Protein AF-A0A7J2HX77-F1 (afdb_monomer_lite)

Foldseek 3Di:
DCVVVCPLVVLVPDPVSVVVLVVLQVDAKDFPADDDPVCSVVLLVQLQVALCPVVPVCVVVLVVVLVVLVVCCVVVPLVSLLVNLLSLLVVLQCCLRSRQWDQDPRGIIGSRSSSVSSNSVSVVSVVCSVPVPDGSDPPPDDPVVCPCVVVVVD

Sequence (154 aa):
MEIRAGLLESLARKWWFYLLLFLLSFTPPYTSKPYDPSEIQRIIAEVLNLSLMPYRRLAPIFHLATIALVISLFTLGDRAIRAFDAYVSINYFFIAFAQGIAHTEYGLSVLFGNIVCLLIVGIYWAWEALVRKNEFNPRNVPFWKYWVVPLAIL

pLDDT: mean 87.01, std 10.85, range [43.09, 97.31]

Radius of gyration: 18.62 Å; chains: 1; bounding box: 45×37×53 Å

Secondary structure (DSSP, 8-state):
--TTHHHHHHHHTSHHHHHHHHHHHTPPPEESS---GGGHHHHHHHHHHHHTGGGTTTHHHHHHHHHHHHHHHHHHTHHHHHHHHHHHHHHHHHHHHHHHEEEETTEEEE-HHHHHHHHHHHHHHHHHHHH-----------GGGGGGHHHHH-

Structure (mmCIF, N/CA/C/O backbone):
data_AF-A0A7J2HX77-F1
#
_entry.id   AF-A0A7J2HX77-F1
#
loop_
_atom_site.group_PDB
_atom_site.id
_atom_site.type_symbol
_atom_site.label_atom_id
_atom_site.label_alt_id
_atom_site.label_comp_id
_atom_site.label_asym_id
_atom_site.label_entity_id
_atom_site.label_seq_id
_atom_site.pdbx_PDB_ins_code
_atom_site.Cartn_x
_atom_site.Cartn_y
_atom_site.Cartn_z
_atom_site.occupancy
_atom_site.B_iso_or_equiv
_atom_site.auth_seq_id
_atom_site.auth_comp_id
_atom_site.auth_asym_id
_atom_site.auth_atom_id
_atom_site.pdbx_PDB_model_num
ATOM 1 N N . MET A 1 1 ? -26.428 -13.601 8.156 1.00 44.69 1 MET A N 1
ATOM 2 C CA . MET A 1 1 ? -25.315 -12.955 7.416 1.00 44.69 1 MET A CA 1
ATOM 3 C C . MET A 1 1 ? -23.977 -13.157 8.152 1.00 44.69 1 MET A C 1
ATOM 5 O O . MET A 1 1 ? -23.123 -12.289 8.111 1.00 44.69 1 MET A O 1
ATOM 9 N N . GLU A 1 2 ? -23.767 -14.315 8.796 1.00 43.09 2 GLU A N 1
ATOM 10 C CA . GLU A 1 2 ? -22.571 -14.621 9.614 1.00 43.09 2 GLU A CA 1
ATOM 11 C C . GLU A 1 2 ? -21.503 -15.428 8.850 1.00 43.09 2 GLU A C 1
ATOM 13 O O . GLU A 1 2 ? -20.329 -15.428 9.208 1.00 43.09 2 GLU A O 1
ATOM 18 N N . ILE A 1 3 ? -21.884 -16.069 7.739 1.00 48.41 3 ILE A N 1
ATOM 19 C CA . ILE A 1 3 ? -21.051 -17.049 7.018 1.00 48.41 3 ILE A CA 1
ATOM 20 C C . ILE A 1 3 ? -19.836 -16.403 6.318 1.00 48.41 3 ILE A C 1
ATOM 22 O O . ILE A 1 3 ? -18.834 -17.072 6.083 1.00 48.41 3 ILE A O 1
ATOM 26 N N . ARG A 1 4 ? -19.868 -15.093 6.019 1.00 52.25 4 ARG A N 1
ATOM 27 C CA . ARG A 1 4 ? -18.750 -14.396 5.345 1.00 52.25 4 ARG A CA 1
ATOM 28 C C . ARG A 1 4 ? -17.667 -13.873 6.300 1.00 52.25 4 ARG A C 1
ATOM 30 O O . ARG A 1 4 ? -16.540 -13.693 5.855 1.00 52.25 4 ARG A O 1
ATOM 37 N N . ALA A 1 5 ? -17.970 -13.722 7.595 1.00 53.69 5 ALA A N 1
ATOM 38 C CA . ALA A 1 5 ? -17.009 -13.257 8.604 1.00 53.69 5 ALA A CA 1
ATOM 39 C C . ALA A 1 5 ? -15.945 -14.291 8.959 1.00 53.69 5 ALA A C 1
ATOM 41 O O . ALA A 1 5 ? -14.784 -13.950 9.166 1.00 53.69 5 ALA A O 1
ATOM 42 N N . GLY A 1 6 ? -16.328 -15.568 8.969 1.00 62.16 6 GLY A N 1
ATOM 43 C CA . GLY A 1 6 ? -15.428 -16.637 9.378 1.00 62.16 6 GLY A CA 1
ATOM 44 C C . GLY A 1 6 ? -14.305 -16.923 8.385 1.00 62.16 6 GLY A C 1
ATOM 45 O O . GLY A 1 6 ? -13.251 -17.379 8.809 1.00 62.16 6 GLY A O 1
ATOM 46 N N . LEU A 1 7 ? -14.477 -16.672 7.080 1.00 69.25 7 LEU A N 1
ATOM 47 C CA . LEU A 1 7 ? -13.507 -17.145 6.086 1.00 69.25 7 LEU A CA 1
ATOM 48 C C . LEU A 1 7 ? -12.160 -16.420 6.205 1.00 69.25 7 LEU A C 1
ATOM 50 O O . LEU A 1 7 ? -11.144 -17.086 6.386 1.00 69.25 7 LEU A O 1
ATOM 54 N N . LEU A 1 8 ? -12.145 -15.084 6.159 1.00 70.19 8 LEU A N 1
ATOM 55 C CA . LEU A 1 8 ? -10.907 -14.298 6.254 1.00 70.19 8 LEU A CA 1
ATOM 56 C C . LEU A 1 8 ? -10.244 -14.451 7.625 1.00 70.19 8 LEU A C 1
ATOM 58 O O . LEU A 1 8 ? -9.047 -14.717 7.692 1.00 70.19 8 LEU A O 1
ATOM 62 N N . GLU A 1 9 ? -11.024 -14.396 8.707 1.00 74.50 9 GLU A N 1
ATOM 63 C CA . GLU A 1 9 ? -10.523 -14.636 10.067 1.00 74.50 9 GLU A CA 1
ATOM 64 C C . GLU A 1 9 ? -9.956 -16.060 10.226 1.00 74.50 9 GLU A C 1
ATOM 66 O O . GLU A 1 9 ? -8.947 -16.261 10.904 1.00 74.50 9 GLU A O 1
ATOM 71 N N . SER A 1 10 ? -10.563 -17.064 9.581 1.00 77.56 10 SER A N 1
ATOM 72 C CA . SER A 1 10 ? -10.060 -18.444 9.595 1.00 77.56 10 SER A CA 1
ATOM 73 C C . SER A 1 10 ? -8.804 -18.628 8.749 1.00 77.56 10 SER A C 1
ATOM 75 O O . SER A 1 10 ? -7.977 -19.469 9.092 1.00 77.56 10 SER A O 1
ATOM 77 N N . LEU A 1 11 ? -8.655 -17.877 7.654 1.00 78.94 11 LEU A N 1
ATOM 78 C CA . LEU A 1 11 ? -7.470 -17.907 6.801 1.00 78.94 11 LEU A CA 1
ATOM 79 C C . LEU A 1 11 ? -6.300 -17.216 7.500 1.00 78.94 11 LEU A C 1
ATOM 81 O O . LEU A 1 11 ? -5.250 -17.833 7.646 1.00 78.94 11 LEU A O 1
ATOM 85 N N . ALA A 1 12 ? -6.514 -16.010 8.032 1.00 79.31 12 ALA A N 1
ATOM 86 C CA . ALA A 1 12 ? -5.506 -15.252 8.770 1.00 79.31 12 ALA A CA 1
ATOM 87 C C . ALA A 1 12 ? -4.999 -15.991 10.020 1.00 79.31 12 ALA A C 1
ATOM 89 O O . ALA A 1 12 ? -3.866 -15.800 10.437 1.00 79.31 12 ALA A O 1
ATOM 90 N N . ARG A 1 13 ? -5.795 -16.894 10.606 1.00 83.12 13 ARG A N 1
ATOM 91 C CA . ARG A 1 13 ? -5.364 -17.712 11.753 1.00 83.12 13 ARG A CA 1
ATOM 92 C C . ARG A 1 13 ? -4.403 -18.845 11.379 1.00 83.12 13 ARG A C 1
ATOM 94 O O . ARG A 1 13 ? -3.754 -19.411 12.256 1.00 83.12 13 ARG A O 1
ATOM 101 N N . LYS A 1 14 ? -4.338 -19.236 10.105 1.00 88.56 14 LYS A N 1
ATOM 102 C CA . LYS A 1 14 ? -3.543 -20.385 9.659 1.00 88.56 14 LYS A CA 1
ATOM 103 C C . LYS A 1 14 ? -2.139 -19.933 9.272 1.00 88.56 14 LYS A C 1
ATOM 105 O O . LYS A 1 14 ? -1.970 -19.056 8.436 1.00 88.56 14 LYS A O 1
ATOM 110 N N . TRP A 1 15 ? -1.121 -20.604 9.809 1.00 88.75 15 TRP A N 1
ATOM 111 C CA . TRP A 1 15 ? 0.289 -20.297 9.527 1.00 88.75 15 TRP A CA 1
ATOM 112 C C . TRP A 1 15 ? 0.623 -20.313 8.022 1.00 88.75 15 TRP A C 1
ATOM 114 O O . TRP A 1 15 ? 1.399 -19.485 7.549 1.00 88.75 15 TRP A O 1
ATOM 124 N N . TRP A 1 16 ? -0.005 -21.212 7.252 1.00 90.19 16 TRP A N 1
ATOM 125 C CA . TRP A 1 16 ? 0.246 -21.334 5.815 1.00 90.19 16 TRP A CA 1
ATOM 126 C C . TRP A 1 16 ? -0.222 -20.109 5.023 1.00 90.19 16 TRP A C 1
ATOM 128 O O . TRP A 1 16 ? 0.315 -19.851 3.951 1.00 90.19 16 T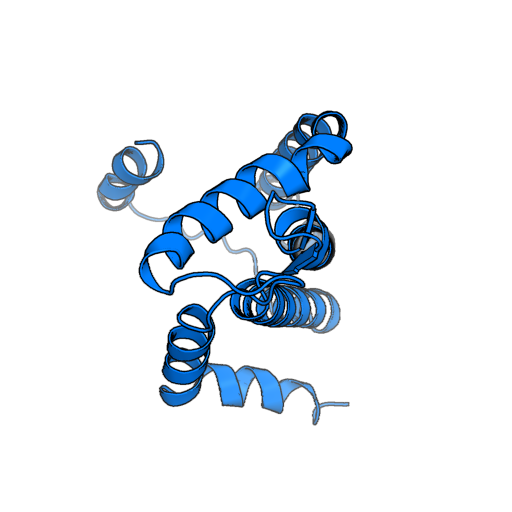RP A O 1
ATOM 138 N N . PHE A 1 17 ? -1.187 -19.335 5.532 1.00 88.12 17 PHE A N 1
ATOM 139 C CA . PHE A 1 17 ? -1.636 -18.106 4.877 1.00 88.12 17 PHE A CA 1
ATOM 140 C C . PHE A 1 17 ? -0.515 -17.061 4.856 1.00 88.12 17 PHE A C 1
ATOM 142 O O . PHE A 1 17 ? -0.258 -16.449 3.823 1.00 88.12 17 PHE A O 1
ATOM 149 N N . TYR A 1 18 ? 0.230 -16.931 5.956 1.00 87.12 18 TYR A N 1
ATOM 150 C CA . TYR A 1 18 ? 1.415 -16.074 6.009 1.00 87.12 18 TYR A CA 1
ATOM 151 C C . TYR A 1 18 ? 2.541 -16.591 5.110 1.00 87.12 18 TYR A C 1
ATOM 153 O O . TYR A 1 18 ? 3.196 -15.793 4.445 1.00 87.12 18 TYR A O 1
ATOM 161 N N . LEU A 1 19 ? 2.731 -17.915 5.026 1.00 90.38 19 LEU A N 1
ATOM 162 C CA . LEU A 1 19 ? 3.678 -18.505 4.075 1.00 90.38 19 LEU A CA 1
ATOM 163 C C . LEU A 1 19 ? 3.283 -18.190 2.623 1.00 90.38 19 LEU A C 1
ATOM 165 O O . LEU A 1 19 ? 4.145 -17.859 1.819 1.00 90.38 19 LEU A O 1
ATOM 169 N N . LEU A 1 20 ? 1.994 -18.245 2.284 1.00 90.06 20 LEU A N 1
ATOM 170 C CA . LEU A 1 20 ? 1.504 -17.887 0.953 1.00 90.06 20 LEU A CA 1
ATOM 171 C C . LEU A 1 20 ? 1.779 -16.413 0.624 1.00 90.06 20 LEU A C 1
ATOM 173 O O . LEU A 1 20 ? 2.274 -16.125 -0.461 1.00 90.06 20 LEU A O 1
ATOM 177 N N . LEU A 1 21 ? 1.503 -15.488 1.551 1.00 88.19 21 LEU A N 1
ATOM 178 C CA . LEU A 1 21 ? 1.824 -14.062 1.381 1.00 88.19 21 LEU A CA 1
ATOM 179 C C . LEU A 1 21 ? 3.332 -13.828 1.222 1.00 88.19 21 LEU A C 1
ATOM 181 O O . LEU A 1 21 ? 3.765 -13.008 0.408 1.00 88.19 21 LEU A O 1
ATOM 185 N N . PHE A 1 22 ? 4.136 -14.578 1.976 1.00 88.69 22 PHE A N 1
ATOM 186 C CA . PHE A 1 22 ? 5.586 -14.552 1.856 1.00 88.69 22 PHE A CA 1
ATOM 187 C C . PHE A 1 22 ? 6.020 -15.011 0.463 1.00 88.69 22 PHE A C 1
ATOM 189 O O . PHE A 1 22 ? 6.711 -14.267 -0.221 1.00 88.69 22 PHE A O 1
ATOM 196 N N . LEU A 1 23 ? 5.541 -16.166 -0.009 1.00 91.88 23 LEU A N 1
ATOM 197 C CA . LEU A 1 23 ? 5.849 -16.686 -1.344 1.00 91.88 23 LEU A CA 1
ATOM 198 C C . LEU A 1 23 ? 5.381 -15.745 -2.463 1.00 91.88 23 LEU A C 1
ATOM 200 O O . LEU A 1 23 ? 6.119 -15.528 -3.420 1.00 91.88 23 LEU A O 1
ATOM 204 N N . LEU A 1 24 ? 4.204 -15.127 -2.321 1.00 90.69 24 LEU A N 1
ATOM 205 C CA . LEU A 1 24 ? 3.706 -14.112 -3.254 1.00 90.69 24 LEU A CA 1
ATOM 206 C C . LEU A 1 24 ? 4.667 -12.925 -3.391 1.00 90.69 24 LEU A C 1
ATOM 208 O O . LEU A 1 24 ? 4.820 -12.393 -4.491 1.00 90.69 24 LEU A O 1
ATOM 212 N N . SER A 1 25 ? 5.363 -12.550 -2.318 1.00 85.25 25 SER A N 1
ATOM 213 C CA . SER A 1 25 ? 6.350 -11.463 -2.338 1.00 85.25 25 SER A CA 1
ATOM 214 C C . SER A 1 25 ? 7.612 -11.797 -3.148 1.00 85.25 25 SER A C 1
ATOM 216 O O . SER A 1 25 ? 8.313 -10.878 -3.560 1.00 85.25 25 SER A O 1
ATOM 218 N N . PHE A 1 26 ? 7.876 -13.079 -3.438 1.00 87.81 26 PHE A N 1
ATOM 219 C CA . PHE A 1 26 ? 8.965 -13.523 -4.326 1.00 87.81 26 PHE A CA 1
ATOM 220 C C . PHE A 1 26 ? 8.527 -13.698 -5.784 1.00 87.81 26 PHE A C 1
ATOM 222 O O . PHE A 1 26 ? 9.314 -14.157 -6.612 1.00 87.81 26 PHE A O 1
ATOM 229 N N . THR A 1 27 ? 7.281 -13.354 -6.122 1.00 92.19 27 THR A N 1
ATOM 230 C CA . THR A 1 27 ? 6.813 -13.438 -7.508 1.00 92.19 27 THR A CA 1
ATOM 231 C C . THR A 1 27 ? 7.585 -12.430 -8.364 1.00 92.19 27 THR A C 1
ATOM 233 O O . THR A 1 27 ? 7.559 -11.237 -8.045 1.00 92.19 27 THR A O 1
ATOM 236 N N . PRO A 1 28 ? 8.253 -12.865 -9.448 1.00 91.88 28 PRO A N 1
ATOM 237 C CA . PRO A 1 28 ? 8.989 -11.955 -10.311 1.00 91.88 28 PRO A CA 1
ATOM 238 C C . PRO A 1 28 ? 8.046 -10.930 -10.963 1.00 91.88 28 PRO A C 1
ATOM 240 O O . PRO A 1 28 ? 6.860 -11.216 -11.170 1.00 91.88 28 PRO A O 1
ATOM 243 N N . PRO A 1 29 ? 8.550 -9.731 -11.300 1.00 93.94 29 PRO A N 1
ATOM 244 C CA . PRO A 1 29 ? 7.763 -8.744 -12.016 1.00 93.94 29 PRO A CA 1
ATOM 245 C C . PRO A 1 29 ? 7.404 -9.267 -13.409 1.00 93.94 29 PRO A C 1
ATOM 247 O O . PRO A 1 29 ? 8.212 -9.906 -14.089 1.00 93.94 29 PRO A O 1
ATOM 250 N N . TYR A 1 30 ? 6.187 -8.963 -13.846 1.00 94.62 30 TYR A N 1
ATOM 251 C CA . TYR A 1 30 ? 5.798 -9.134 -15.238 1.00 94.62 30 TYR A CA 1
ATOM 252 C C . TYR A 1 30 ? 6.282 -7.927 -16.037 1.00 94.62 30 TYR A C 1
ATOM 254 O O . TYR A 1 30 ? 6.089 -6.793 -15.606 1.00 94.62 30 TYR A O 1
ATOM 262 N N . THR A 1 31 ? 6.859 -8.157 -17.209 1.00 95.75 31 THR A N 1
ATOM 263 C CA . THR A 1 31 ? 7.286 -7.110 -18.141 1.00 95.75 31 THR A CA 1
ATOM 264 C C . THR A 1 31 ? 6.856 -7.481 -19.555 1.00 95.75 31 THR A C 1
ATOM 266 O O . THR A 1 31 ? 6.722 -8.656 -19.896 1.00 95.75 31 THR A O 1
ATOM 269 N N . SER A 1 32 ? 6.645 -6.479 -20.407 1.00 95.25 32 SER A N 1
ATOM 270 C CA . SER A 1 32 ? 6.279 -6.722 -21.813 1.00 95.25 32 SER A CA 1
ATOM 271 C C . SER A 1 32 ? 7.467 -7.156 -22.674 1.00 95.25 32 SER A C 1
ATOM 273 O O . SER A 1 32 ? 7.282 -7.830 -23.684 1.00 95.25 32 SER A O 1
ATOM 275 N N . LYS A 1 33 ? 8.686 -6.757 -22.296 1.00 94.88 33 LYS A N 1
ATOM 276 C CA . LYS A 1 33 ? 9.936 -7.192 -22.929 1.00 94.88 33 LYS A CA 1
ATOM 277 C C . LYS A 1 33 ? 10.662 -8.203 -22.036 1.00 94.88 33 LYS A C 1
ATOM 279 O O . LYS A 1 33 ? 10.578 -8.070 -20.814 1.00 94.88 33 LYS A O 1
ATOM 284 N N . PRO A 1 34 ? 11.390 -9.174 -22.614 1.00 93.19 34 PRO A N 1
ATOM 285 C CA . PRO A 1 34 ? 12.220 -10.087 -21.836 1.00 93.19 34 PRO A CA 1
ATOM 286 C C . PRO A 1 34 ? 13.330 -9.322 -21.105 1.00 93.19 34 PRO A C 1
ATOM 288 O O . PRO A 1 34 ? 13.806 -8.296 -21.591 1.00 93.19 34 PRO A O 1
ATOM 291 N N . TYR A 1 35 ? 13.735 -9.838 -19.950 1.00 92.69 35 TYR A N 1
ATOM 292 C CA . TYR A 1 35 ? 14.806 -9.295 -19.117 1.00 92.69 35 TYR A CA 1
ATOM 293 C C . TYR A 1 35 ? 15.648 -10.431 -18.538 1.00 92.69 35 TYR A C 1
ATOM 295 O O . TYR A 1 35 ? 15.184 -11.573 -18.454 1.00 92.69 35 TYR A O 1
ATOM 303 N N . ASP A 1 36 ? 16.876 -10.119 -18.132 1.00 93.75 36 ASP A N 1
ATOM 304 C CA . ASP A 1 36 ? 17.718 -11.066 -17.407 1.00 93.75 36 ASP A CA 1
ATOM 305 C C . ASP A 1 36 ? 17.284 -11.120 -15.928 1.00 93.75 36 ASP A C 1
ATOM 307 O O . ASP A 1 36 ? 17.130 -10.063 -15.312 1.00 93.75 36 ASP A O 1
ATOM 311 N N . PRO A 1 37 ? 17.100 -12.302 -15.307 1.00 91.88 37 PRO A N 1
ATOM 312 C CA . PRO A 1 37 ? 16.708 -12.410 -13.898 1.00 91.88 37 PRO A CA 1
ATOM 313 C C . PRO A 1 37 ? 17.582 -11.615 -12.908 1.00 91.88 37 PRO A C 1
ATOM 315 O O . PRO A 1 37 ? 17.103 -11.242 -11.837 1.00 91.88 37 PRO A O 1
ATOM 318 N N . SER A 1 38 ? 18.838 -11.314 -13.247 1.00 93.94 38 SER A N 1
ATOM 319 C CA . SER A 1 38 ? 19.709 -10.438 -12.448 1.00 93.94 38 SER A CA 1
ATOM 320 C C . SER A 1 38 ? 19.213 -8.984 -12.362 1.00 93.94 38 SER A C 1
ATOM 322 O O . SER A 1 38 ? 19.542 -8.275 -11.411 1.00 93.94 38 SER A O 1
ATOM 324 N N . GLU A 1 39 ? 18.364 -8.542 -13.293 1.00 94.12 39 GLU A N 1
ATOM 325 C CA . GLU A 1 39 ? 17.821 -7.182 -13.369 1.00 94.12 39 GLU A CA 1
ATOM 326 C C . GLU A 1 39 ? 16.507 -7.003 -12.592 1.00 94.12 39 GLU A C 1
ATOM 328 O O . GLU A 1 39 ? 16.012 -5.880 -12.490 1.00 94.12 39 GLU A O 1
ATOM 333 N N . ILE A 1 40 ? 15.961 -8.064 -11.977 1.00 93.25 40 ILE A N 1
ATOM 334 C CA . ILE A 1 40 ? 14.697 -8.019 -11.213 1.00 93.25 40 ILE A CA 1
ATOM 335 C C . ILE A 1 40 ? 14.696 -6.875 -10.196 1.00 93.25 40 ILE A C 1
ATOM 337 O O . ILE A 1 40 ? 13.743 -6.098 -10.138 1.00 93.25 40 ILE A O 1
ATOM 341 N N . GLN A 1 41 ? 15.774 -6.734 -9.421 1.00 92.88 41 GLN A N 1
ATOM 342 C CA . GLN A 1 41 ? 15.863 -5.688 -8.402 1.00 92.88 41 GLN A CA 1
ATOM 343 C C . GLN A 1 41 ? 15.833 -4.282 -9.018 1.00 92.88 41 GLN A C 1
ATOM 345 O O . GLN A 1 41 ? 15.224 -3.373 -8.450 1.00 92.88 41 GLN A O 1
ATOM 350 N N . ARG A 1 42 ? 16.457 -4.106 -10.191 1.00 94.75 42 ARG A N 1
ATOM 351 C CA . ARG A 1 42 ? 16.441 -2.839 -10.932 1.00 94.75 42 ARG A CA 1
ATOM 352 C C . ARG A 1 42 ? 15.036 -2.532 -11.435 1.00 94.75 42 ARG A C 1
ATOM 354 O O . ARG A 1 42 ? 14.563 -1.423 -11.216 1.00 94.75 42 ARG A O 1
ATOM 361 N N . ILE A 1 43 ? 14.352 -3.517 -12.019 1.00 95.31 43 ILE A N 1
ATOM 362 C CA . ILE A 1 43 ? 12.975 -3.378 -12.517 1.00 95.31 43 ILE A CA 1
ATOM 363 C C . ILE A 1 43 ? 12.031 -2.993 -11.379 1.00 95.31 43 ILE A C 1
ATOM 365 O O . ILE A 1 43 ? 11.242 -2.065 -11.529 1.00 95.31 43 ILE A O 1
ATOM 369 N N . ILE A 1 44 ? 12.127 -3.662 -10.224 1.00 94.50 44 ILE A N 1
ATOM 370 C CA . ILE A 1 44 ? 11.313 -3.328 -9.050 1.00 94.50 44 ILE A CA 1
ATOM 371 C C . ILE A 1 44 ? 11.561 -1.875 -8.636 1.00 94.50 44 ILE A C 1
ATOM 373 O O . ILE A 1 44 ? 10.609 -1.108 -8.514 1.00 94.50 44 ILE A O 1
ATOM 377 N N . ALA A 1 45 ? 12.822 -1.470 -8.466 1.00 94.31 45 ALA A N 1
ATOM 378 C CA . ALA A 1 45 ? 13.157 -0.100 -8.083 1.00 94.31 45 ALA A CA 1
ATOM 379 C C . ALA A 1 45 ? 12.661 0.933 -9.109 1.00 94.31 45 ALA A C 1
ATOM 381 O O . ALA A 1 45 ? 12.159 1.992 -8.732 1.00 94.31 45 ALA A O 1
ATOM 382 N N . GLU A 1 46 ? 12.775 0.633 -10.399 1.00 95.25 46 GLU A N 1
ATOM 383 C CA . GLU A 1 46 ? 12.317 1.503 -11.478 1.00 95.25 46 GLU A CA 1
ATOM 384 C C . GLU A 1 46 ? 10.791 1.651 -11.469 1.00 95.25 46 GLU A C 1
ATOM 386 O O . GLU A 1 46 ? 10.286 2.775 -11.486 1.00 95.25 46 GLU A O 1
ATOM 391 N N . VAL A 1 47 ? 10.046 0.545 -11.334 1.00 95.75 47 VAL A N 1
ATOM 392 C CA . VAL A 1 47 ? 8.581 0.584 -11.218 1.00 95.75 47 VAL A CA 1
ATOM 393 C C . VAL A 1 47 ? 8.158 1.400 -10.002 1.00 95.75 47 VAL A C 1
ATOM 395 O O . VAL A 1 47 ? 7.323 2.289 -10.141 1.00 95.75 47 VAL A O 1
ATOM 398 N N . LEU A 1 48 ? 8.754 1.175 -8.828 1.00 92.94 48 LEU A N 1
ATOM 399 C CA . LEU A 1 48 ? 8.402 1.909 -7.607 1.00 92.94 48 LEU A CA 1
ATOM 400 C C . LEU A 1 48 ? 8.696 3.417 -7.711 1.00 92.94 48 LEU A C 1
ATOM 402 O O . LEU A 1 48 ? 7.948 4.219 -7.153 1.00 92.94 48 LEU A O 1
ATOM 406 N N . ASN A 1 49 ? 9.745 3.813 -8.439 1.00 92.81 49 ASN A N 1
ATOM 407 C CA . ASN A 1 49 ? 10.099 5.221 -8.634 1.00 92.81 49 ASN A CA 1
ATOM 408 C C . ASN A 1 49 ? 9.229 5.921 -9.687 1.00 92.81 49 ASN A C 1
ATOM 410 O O . ASN A 1 49 ? 8.846 7.076 -9.497 1.00 92.81 49 ASN A O 1
ATOM 414 N N . LEU A 1 50 ? 8.927 5.249 -10.802 1.00 94.19 50 LEU A N 1
ATOM 415 C CA . LEU A 1 50 ? 8.202 5.847 -11.927 1.00 94.19 50 LEU A CA 1
ATOM 416 C C . LEU A 1 50 ? 6.682 5.834 -11.730 1.00 94.19 50 LEU A C 1
ATOM 418 O O . LEU A 1 50 ? 6.015 6.811 -12.072 1.00 94.19 50 LEU A O 1
ATOM 422 N N . SER A 1 51 ? 6.133 4.757 -11.163 1.00 93.69 51 SER A N 1
ATOM 423 C CA . SER A 1 51 ? 4.683 4.528 -11.016 1.00 93.69 51 SER A CA 1
ATOM 424 C C . SER A 1 51 ? 3.956 5.668 -10.293 1.00 93.69 51 SER A C 1
ATOM 426 O O . SER A 1 51 ? 2.881 6.099 -10.709 1.00 93.69 51 SER A O 1
ATOM 428 N N . LEU A 1 52 ? 4.583 6.237 -9.260 1.00 91.38 52 LEU A N 1
ATOM 429 C CA . LEU A 1 52 ? 3.999 7.297 -8.438 1.00 91.38 52 LEU A CA 1
ATOM 430 C C . LEU A 1 52 ? 4.242 8.718 -8.969 1.00 91.38 52 LEU A C 1
ATOM 432 O O . LEU A 1 52 ? 3.636 9.663 -8.454 1.00 91.38 52 LEU A O 1
ATOM 436 N N . MET A 1 53 ? 5.075 8.907 -10.001 1.00 91.75 53 MET A N 1
ATOM 437 C CA . MET A 1 53 ? 5.358 10.243 -10.551 1.00 91.75 53 MET A CA 1
ATOM 438 C C . MET A 1 53 ? 4.093 11.013 -10.978 1.00 91.75 53 MET A C 1
ATOM 440 O O . MET A 1 53 ? 3.978 12.185 -10.598 1.00 91.75 53 MET A O 1
ATOM 444 N N . PRO A 1 54 ? 3.107 10.406 -11.676 1.00 91.81 54 PRO A N 1
ATOM 445 C CA . PRO A 1 54 ? 1.864 11.092 -12.042 1.00 91.81 54 PRO A CA 1
ATOM 446 C C . PRO A 1 54 ? 1.042 11.541 -10.825 1.00 91.81 54 PRO A C 1
ATOM 448 O O . PRO A 1 54 ? 0.341 12.551 -10.873 1.00 91.81 54 PRO A O 1
ATOM 451 N N . TYR A 1 55 ? 1.163 10.820 -9.709 1.00 90.19 55 TYR A N 1
ATOM 452 C CA . TYR A 1 55 ? 0.402 11.041 -8.480 1.00 90.19 55 TYR A CA 1
ATOM 453 C C . TYR A 1 55 ? 1.160 11.868 -7.437 1.00 90.19 55 TYR A C 1
ATOM 455 O O . TYR A 1 55 ? 0.645 12.098 -6.342 1.00 90.19 55 TYR A O 1
ATOM 463 N N . ARG A 1 56 ? 2.350 12.394 -7.764 1.00 90.25 56 ARG A N 1
ATOM 464 C CA . ARG A 1 56 ? 3.192 13.162 -6.830 1.00 90.25 56 ARG A CA 1
ATOM 465 C C . ARG A 1 56 ? 2.461 14.344 -6.182 1.00 90.25 56 ARG A C 1
ATOM 467 O O . ARG A 1 56 ? 2.723 14.668 -5.029 1.00 90.25 56 ARG A O 1
ATOM 474 N N . ARG A 1 57 ? 1.512 14.969 -6.890 1.00 91.75 57 ARG A N 1
ATOM 475 C CA . ARG A 1 57 ? 0.681 16.066 -6.351 1.00 91.75 57 ARG A CA 1
ATOM 476 C C . ARG A 1 57 ? -0.337 15.606 -5.304 1.00 91.75 57 ARG A C 1
ATOM 478 O O . ARG A 1 57 ? -0.719 16.401 -4.454 1.00 91.75 57 ARG A O 1
ATOM 485 N N . LEU A 1 58 ? -0.767 14.346 -5.356 1.00 90.62 58 LEU A N 1
ATOM 486 C CA . LEU A 1 58 ? -1.678 13.757 -4.373 1.00 90.62 58 LEU A CA 1
ATOM 487 C C . LEU A 1 58 ? -0.946 13.318 -3.102 1.00 90.62 58 LEU A C 1
ATOM 489 O O . LEU A 1 58 ? -1.580 13.195 -2.059 1.00 90.62 58 LEU A O 1
ATOM 493 N N . ALA A 1 59 ? 0.375 13.119 -3.162 1.00 88.19 59 ALA A N 1
ATOM 494 C CA . ALA A 1 59 ? 1.179 12.712 -2.012 1.00 88.19 59 ALA A CA 1
ATOM 495 C C . ALA A 1 59 ? 0.920 13.558 -0.748 1.00 88.19 59 ALA A C 1
ATOM 497 O O . ALA A 1 59 ? 0.583 12.958 0.274 1.00 88.19 59 ALA A O 1
ATOM 498 N N . PRO A 1 60 ? 0.988 14.908 -0.765 1.00 91.75 60 PRO A N 1
ATOM 499 C CA . PRO A 1 60 ? 0.700 15.701 0.433 1.00 91.75 60 PRO A CA 1
ATOM 500 C C . PRO A 1 60 ? -0.736 15.510 0.939 1.00 91.75 60 PRO A C 1
ATOM 502 O O . PRO A 1 60 ? -0.948 15.474 2.146 1.00 91.75 60 PRO A O 1
ATOM 505 N N . ILE A 1 61 ? -1.711 15.326 0.043 1.00 92.50 61 ILE A N 1
ATOM 506 C CA . ILE A 1 61 ? -3.114 15.096 0.416 1.00 92.50 61 ILE A CA 1
ATOM 507 C C . ILE A 1 61 ? -3.248 13.770 1.166 1.00 92.50 61 ILE A C 1
ATOM 509 O O . ILE A 1 61 ? -3.851 13.745 2.234 1.00 92.50 61 ILE A O 1
ATOM 513 N N . PHE A 1 62 ? -2.646 12.691 0.658 1.00 89.62 62 PHE A N 1
ATOM 514 C CA . PHE A 1 62 ? -2.647 11.395 1.339 1.00 89.62 62 PHE A CA 1
ATOM 515 C C . PHE A 1 62 ? -1.953 11.463 2.705 1.00 89.62 62 PHE A C 1
ATOM 517 O O . PHE A 1 62 ? -2.486 10.946 3.680 1.00 89.62 62 PHE A O 1
ATOM 524 N N . HIS A 1 63 ? -0.809 12.143 2.819 1.00 89.50 63 HIS A N 1
ATOM 525 C CA . HIS A 1 63 ? -0.120 12.278 4.108 1.00 89.50 63 HIS A CA 1
ATOM 526 C C . HIS A 1 63 ? -0.966 13.055 5.123 1.00 89.50 63 HIS A C 1
ATOM 528 O O . HIS A 1 63 ? -1.155 12.593 6.248 1.00 89.50 63 HIS A O 1
ATOM 534 N N . LEU A 1 64 ? -1.522 14.202 4.722 1.00 93.81 64 LEU A N 1
ATOM 535 C CA . LEU A 1 64 ? -2.374 15.017 5.589 1.00 93.81 64 LEU A CA 1
ATOM 536 C C . LEU A 1 64 ? -3.662 14.286 5.980 1.00 93.81 64 LEU A C 1
ATOM 538 O O . LEU A 1 64 ? -4.054 14.342 7.142 1.00 93.81 64 LEU A O 1
ATOM 542 N N . ALA A 1 65 ? -4.294 13.571 5.046 1.00 91.81 65 ALA A N 1
ATOM 543 C CA . ALA A 1 65 ? -5.482 12.769 5.320 1.00 91.81 65 ALA A CA 1
ATOM 544 C C . ALA A 1 65 ? -5.185 11.642 6.318 1.00 91.81 65 ALA A C 1
ATOM 546 O O . ALA A 1 65 ? -5.934 11.468 7.277 1.00 91.81 65 ALA A O 1
ATOM 547 N N . THR A 1 66 ? -4.063 10.932 6.154 1.00 91.62 66 THR A N 1
ATOM 548 C CA . THR A 1 66 ? -3.629 9.899 7.103 1.00 91.62 66 THR A CA 1
ATOM 549 C C . THR A 1 66 ? -3.383 10.491 8.492 1.00 91.62 66 THR A C 1
ATOM 551 O O . THR A 1 66 ? -3.897 9.960 9.473 1.00 91.62 66 THR A O 1
ATOM 554 N N . ILE A 1 67 ? -2.664 11.617 8.597 1.00 92.81 67 ILE A N 1
ATOM 555 C CA . ILE A 1 67 ? -2.422 12.295 9.883 1.00 92.81 67 ILE A CA 1
ATOM 556 C C . ILE A 1 67 ? -3.746 12.717 10.532 1.00 92.81 67 ILE A C 1
ATOM 558 O O . ILE A 1 67 ? -3.976 12.430 11.706 1.00 92.81 67 ILE A O 1
ATOM 562 N N . ALA A 1 68 ? -4.638 13.357 9.771 1.00 92.50 68 ALA A N 1
ATOM 563 C CA . ALA A 1 68 ? -5.939 13.798 10.264 1.00 92.50 68 ALA A CA 1
ATOM 564 C C . ALA A 1 68 ? -6.790 12.623 10.766 1.00 92.50 68 ALA A C 1
ATOM 566 O O . ALA A 1 68 ? -7.419 12.723 11.818 1.00 92.50 68 ALA A O 1
ATOM 567 N N . LEU A 1 69 ? -6.773 11.490 10.059 1.00 90.88 69 LEU A N 1
ATOM 568 C CA . LEU A 1 69 ? -7.496 10.291 10.467 1.00 90.88 69 LEU A CA 1
ATOM 569 C C . LEU A 1 69 ? -6.907 9.650 11.722 1.00 90.88 69 LEU A C 1
ATOM 571 O O . LEU A 1 69 ? -7.667 9.271 12.610 1.00 90.88 69 LEU A O 1
ATOM 575 N N . VAL A 1 70 ? -5.581 9.600 11.857 1.00 89.56 70 VAL A N 1
ATOM 576 C CA . VAL A 1 70 ? -4.940 9.140 13.097 1.00 89.56 70 VAL A CA 1
ATOM 577 C C . VAL A 1 70 ? -5.337 10.039 14.271 1.00 89.56 70 VAL A C 1
ATOM 579 O O . VAL A 1 70 ? -5.766 9.533 15.304 1.00 89.56 70 VAL A O 1
ATOM 582 N N . ILE A 1 71 ? -5.296 11.367 14.113 1.00 89.56 71 ILE A N 1
ATOM 583 C CA . ILE A 1 71 ? -5.763 12.313 15.145 1.00 89.56 71 ILE A CA 1
ATOM 584 C C . ILE A 1 71 ? -7.251 12.090 15.465 1.00 89.56 71 ILE A C 1
ATOM 586 O O . ILE A 1 71 ? -7.658 12.144 16.629 1.00 89.56 71 ILE A O 1
ATOM 590 N N . SER A 1 72 ? -8.072 11.805 14.450 1.00 88.69 72 SER A N 1
ATOM 591 C CA . SER A 1 72 ? -9.499 11.528 14.630 1.00 88.69 72 SER A CA 1
ATOM 592 C C . SER A 1 72 ? -9.757 10.278 15.478 1.00 88.69 72 SER A C 1
ATOM 594 O O . SER A 1 72 ? -10.688 10.283 16.276 1.00 88.69 72 SER A O 1
ATOM 596 N N . LEU A 1 73 ? -8.902 9.249 15.397 1.00 88.56 73 LEU A N 1
ATOM 597 C CA . LEU A 1 73 ? -9.003 8.068 16.263 1.00 88.56 73 LEU A CA 1
ATOM 598 C C . LEU A 1 73 ? -8.772 8.429 17.735 1.00 88.56 73 LEU A C 1
ATOM 600 O O . LEU A 1 73 ? -9.543 8.015 18.593 1.00 88.56 73 LEU A O 1
ATOM 604 N N . PHE A 1 74 ? -7.773 9.265 18.038 1.00 86.31 74 PHE A N 1
ATOM 605 C CA . PHE A 1 74 ? -7.505 9.693 19.418 1.00 86.31 74 PHE A CA 1
ATOM 606 C C . PHE A 1 74 ? -8.575 10.629 19.996 1.00 86.31 74 PHE A C 1
ATOM 608 O O . PHE A 1 74 ? -8.758 10.668 21.209 1.00 86.31 74 PHE A O 1
ATOM 615 N N . THR A 1 75 ? -9.272 11.392 19.151 1.00 86.38 75 THR A N 1
ATOM 616 C CA . THR A 1 75 ? -10.245 12.411 19.591 1.00 86.38 75 THR A CA 1
ATOM 617 C C . THR A 1 75 ? -11.688 11.913 19.589 1.00 86.38 75 THR A C 1
ATOM 619 O O . THR A 1 75 ? -12.465 12.280 20.468 1.00 86.38 75 THR A O 1
ATOM 622 N N . LEU A 1 76 ? -12.059 11.078 18.616 1.00 85.81 76 LEU A N 1
ATOM 623 C CA . LEU A 1 76 ? -13.421 10.573 18.420 1.00 85.81 76 LEU A CA 1
ATOM 624 C C . LEU A 1 76 ? -13.564 9.081 18.760 1.00 85.81 76 LEU A C 1
ATOM 626 O O . LEU A 1 76 ? -14.694 8.583 18.795 1.00 85.81 76 LEU A O 1
ATOM 630 N N . GLY A 1 77 ? -12.452 8.377 19.003 1.00 84.38 77 GLY A N 1
ATOM 631 C CA . GLY A 1 77 ? -12.427 6.958 19.355 1.00 84.38 77 GLY A CA 1
ATOM 632 C C . GLY A 1 77 ? -13.144 6.097 18.319 1.00 84.38 77 GLY A C 1
ATOM 633 O O . GLY A 1 77 ? -12.972 6.265 17.108 1.00 84.38 77 GLY A O 1
ATOM 634 N N . ASP A 1 78 ? -14.031 5.230 18.804 1.00 84.31 78 ASP A N 1
ATOM 635 C CA . ASP A 1 78 ? -14.781 4.273 17.985 1.00 84.31 78 ASP A CA 1
ATOM 636 C C . ASP A 1 78 ? -15.631 4.913 16.878 1.00 84.31 78 ASP A C 1
ATOM 638 O O . ASP A 1 78 ? -15.917 4.284 15.858 1.00 84.31 78 ASP A O 1
ATOM 642 N N . ARG A 1 79 ? -16.004 6.193 17.019 1.00 83.00 79 ARG A N 1
ATOM 643 C CA . ARG A 1 79 ? -16.775 6.904 15.985 1.00 83.00 79 ARG A CA 1
ATOM 644 C C . ARG A 1 79 ? -15.965 7.130 14.706 1.00 83.00 79 ARG A C 1
ATOM 646 O O . ARG A 1 79 ? -16.558 7.189 13.630 1.00 83.00 79 ARG A O 1
ATOM 653 N N . ALA A 1 80 ? -14.642 7.260 14.817 1.00 87.25 80 ALA A N 1
ATOM 654 C CA . ALA A 1 80 ? -13.747 7.491 13.685 1.00 87.25 80 ALA A CA 1
ATOM 655 C C . ALA A 1 80 ? -13.230 6.198 13.038 1.00 87.25 80 ALA A C 1
ATOM 657 O O . ALA A 1 80 ? -12.829 6.238 11.876 1.00 87.25 80 ALA A O 1
ATOM 658 N N . ILE A 1 81 ? -13.296 5.055 13.733 1.00 88.88 81 ILE A N 1
ATOM 659 C CA . ILE A 1 81 ? -12.758 3.766 13.257 1.00 88.88 81 ILE A CA 1
ATOM 660 C C . ILE A 1 81 ? -13.289 3.403 11.880 1.00 88.88 81 ILE A C 1
ATOM 662 O O . ILE A 1 81 ? -12.521 3.088 10.983 1.00 88.88 81 ILE A O 1
ATOM 666 N N . ARG A 1 82 ? -14.599 3.526 11.656 1.00 88.19 82 ARG A N 1
ATOM 667 C CA . ARG A 1 82 ? -15.179 3.167 10.357 1.00 88.19 82 ARG A CA 1
ATOM 668 C C . ARG A 1 82 ? -14.634 4.028 9.214 1.00 88.19 82 ARG A C 1
ATOM 670 O O . ARG A 1 82 ? -14.427 3.525 8.113 1.00 88.19 82 ARG A O 1
ATOM 677 N N . ALA A 1 83 ? -14.459 5.327 9.455 1.00 90.88 83 ALA A N 1
ATOM 678 C CA . ALA A 1 83 ? -13.913 6.240 8.455 1.00 90.88 83 ALA A CA 1
ATOM 679 C C . ALA A 1 83 ? -12.428 5.950 8.203 1.00 90.88 83 ALA A C 1
ATOM 681 O O . ALA A 1 83 ? -11.993 5.963 7.054 1.00 90.88 83 ALA A O 1
ATOM 682 N N . PHE A 1 84 ? -11.687 5.629 9.264 1.00 92.81 84 PHE A N 1
ATOM 683 C CA . PHE A 1 84 ? -10.304 5.182 9.191 1.00 92.81 84 PHE A CA 1
ATOM 684 C C . PHE A 1 84 ? -10.172 3.887 8.379 1.00 92.81 84 PHE A C 1
ATOM 686 O O . PHE A 1 84 ? -9.472 3.886 7.372 1.00 92.81 84 PHE A O 1
ATOM 693 N N . ASP A 1 85 ? -10.901 2.828 8.735 1.00 92.12 85 ASP A N 1
ATOM 694 C CA . ASP A 1 85 ? -10.851 1.529 8.054 1.00 92.12 85 ASP A CA 1
ATOM 695 C C . ASP A 1 85 ? -11.204 1.664 6.564 1.00 92.12 85 ASP A C 1
ATOM 697 O O . ASP A 1 85 ? -10.518 1.122 5.694 1.00 92.12 85 ASP A O 1
ATOM 701 N N . ALA A 1 86 ? -12.244 2.447 6.249 1.00 93.69 86 ALA A N 1
ATOM 702 C CA . ALA A 1 86 ? -12.651 2.711 4.872 1.00 93.69 86 ALA A CA 1
ATOM 703 C C . ALA A 1 86 ? -11.579 3.484 4.089 1.00 93.69 86 ALA A C 1
ATOM 705 O O . ALA A 1 86 ? -11.275 3.129 2.950 1.00 93.69 86 ALA A O 1
ATOM 706 N N . TYR A 1 87 ? -10.985 4.519 4.690 1.00 94.88 87 TYR A N 1
ATOM 707 C CA . TYR A 1 87 ? -9.894 5.265 4.067 1.00 94.88 87 TYR A CA 1
ATOM 708 C C . TYR A 1 87 ? -8.682 4.376 3.811 1.00 94.88 87 TYR A C 1
ATOM 710 O O . TYR A 1 87 ? -8.160 4.375 2.699 1.00 94.88 87 TYR A O 1
ATOM 718 N N . VAL A 1 88 ? -8.253 3.606 4.814 1.00 94.50 88 VAL A N 1
ATOM 719 C CA . VAL A 1 88 ? -7.098 2.713 4.702 1.00 94.50 88 VAL A CA 1
ATOM 720 C C . VAL A 1 88 ? -7.349 1.687 3.600 1.00 94.50 88 VAL A C 1
ATOM 722 O O . VAL A 1 88 ? -6.498 1.508 2.734 1.00 94.50 88 VAL A O 1
ATOM 725 N N . SER A 1 89 ? -8.541 1.090 3.548 1.00 95.94 89 SER A N 1
ATOM 726 C CA . SER A 1 89 ? -8.930 0.179 2.469 1.00 95.94 89 SER A CA 1
ATOM 727 C C . SER A 1 89 ? -8.803 0.813 1.078 1.00 95.94 89 SER A C 1
ATOM 729 O O . SER A 1 89 ? -8.116 0.269 0.210 1.00 95.94 89 SER A O 1
ATOM 731 N N . ILE A 1 90 ? -9.406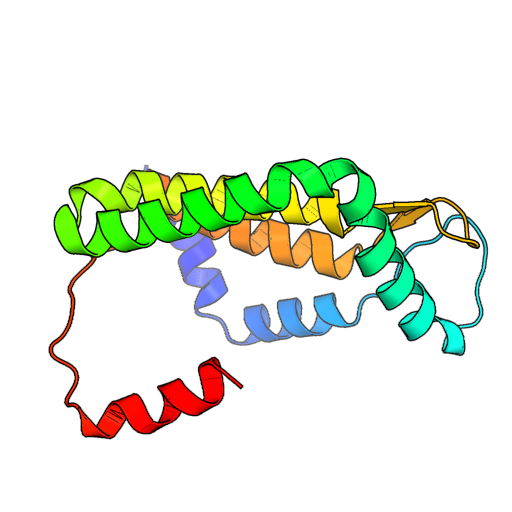 1.989 0.872 1.00 95.94 90 ILE A N 1
ATOM 732 C CA . ILE A 1 90 ? -9.338 2.722 -0.402 1.00 95.94 90 ILE A CA 1
ATOM 733 C C . ILE A 1 90 ? -7.888 3.072 -0.747 1.00 95.94 90 ILE A C 1
ATOM 735 O O . ILE A 1 90 ? -7.481 2.956 -1.903 1.00 95.94 90 ILE A O 1
ATOM 739 N N . ASN A 1 91 ? -7.100 3.475 0.247 1.00 95.31 91 ASN A N 1
ATOM 740 C CA . ASN A 1 91 ? -5.697 3.815 0.074 1.00 95.31 91 ASN A CA 1
ATOM 741 C C . ASN A 1 91 ? -4.874 2.599 -0.377 1.00 95.31 91 ASN A C 1
ATOM 743 O O . ASN A 1 91 ? -4.130 2.716 -1.344 1.00 95.31 91 ASN A O 1
ATOM 747 N N . TYR A 1 92 ? -5.074 1.421 0.222 1.00 95.88 92 TYR A N 1
ATOM 748 C CA . TYR A 1 92 ? -4.416 0.184 -0.213 1.00 95.88 92 TYR A CA 1
ATOM 749 C C . TYR A 1 92 ? -4.818 -0.231 -1.631 1.00 95.88 92 TYR A C 1
ATOM 751 O O . TYR A 1 92 ? -3.948 -0.603 -2.418 1.00 95.88 92 TYR A O 1
ATOM 759 N N . PHE A 1 93 ? -6.102 -0.123 -1.994 1.00 97.31 93 PHE A N 1
ATOM 760 C CA . PHE A 1 93 ? -6.537 -0.376 -3.372 1.00 97.31 93 PHE A CA 1
ATOM 761 C C . PHE A 1 93 ? -5.884 0.589 -4.359 1.00 97.31 93 PHE A C 1
ATOM 763 O O . PHE A 1 93 ? -5.403 0.164 -5.408 1.00 97.31 93 PHE A O 1
ATOM 770 N N . PHE A 1 94 ? -5.832 1.877 -4.019 1.00 95.81 94 PHE A N 1
ATOM 771 C CA . PHE A 1 94 ? -5.171 2.879 -4.842 1.00 95.81 94 PHE A CA 1
ATOM 772 C C . PHE A 1 94 ? -3.680 2.571 -5.005 1.00 95.81 94 PHE A C 1
ATOM 774 O O . PHE A 1 94 ? -3.208 2.492 -6.134 1.00 95.81 94 PHE A O 1
ATOM 781 N N . ILE A 1 95 ? -2.954 2.343 -3.905 1.00 94.69 95 ILE A N 1
ATOM 782 C CA . ILE A 1 95 ? -1.512 2.067 -3.921 1.00 94.69 95 ILE A CA 1
ATOM 783 C C . ILE A 1 95 ? -1.206 0.801 -4.722 1.00 94.69 95 ILE A C 1
ATOM 785 O O . ILE A 1 95 ? -0.263 0.818 -5.508 1.00 94.69 95 ILE A O 1
ATOM 789 N N . ALA A 1 96 ? -2.018 -0.257 -4.595 1.00 96.56 96 ALA A N 1
ATOM 790 C CA . ALA A 1 96 ? -1.823 -1.494 -5.349 1.00 96.56 96 ALA A CA 1
ATOM 791 C C . ALA A 1 96 ? -1.652 -1.211 -6.847 1.00 96.56 96 ALA A C 1
ATOM 793 O O . ALA A 1 96 ? -0.655 -1.602 -7.445 1.00 96.56 96 ALA A O 1
ATOM 794 N N . PHE A 1 97 ? -2.566 -0.451 -7.448 1.00 95.69 97 PHE A N 1
ATOM 795 C CA . PHE A 1 97 ? -2.486 -0.142 -8.877 1.00 95.69 97 PHE A CA 1
ATOM 796 C C . PHE A 1 97 ? -1.547 1.025 -9.193 1.00 95.69 97 PHE A C 1
ATOM 798 O O . PHE A 1 97 ? -0.803 0.956 -10.168 1.00 95.69 97 PHE A O 1
ATOM 805 N N . ALA A 1 98 ? -1.560 2.079 -8.376 1.00 94.69 98 ALA A N 1
ATOM 806 C CA . ALA A 1 98 ? -0.791 3.296 -8.619 1.00 94.69 98 ALA A CA 1
ATOM 807 C C . ALA A 1 98 ? 0.718 3.104 -8.438 1.00 94.69 98 ALA A C 1
ATOM 809 O O . ALA A 1 98 ? 1.478 3.824 -9.069 1.00 94.69 98 ALA A O 1
ATOM 810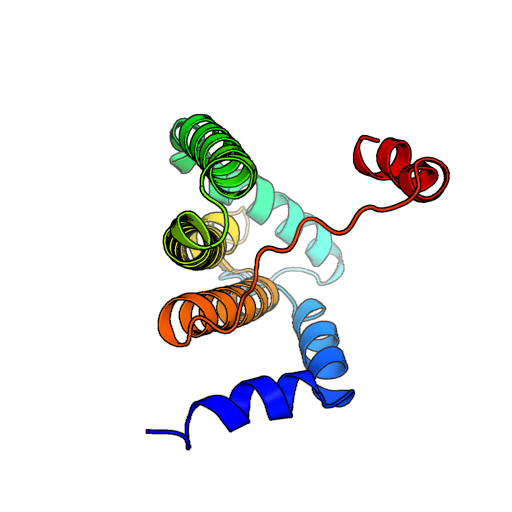 N N . GLN A 1 99 ? 1.148 2.167 -7.586 1.00 94.38 99 GLN A N 1
ATOM 811 C CA . GLN A 1 99 ? 2.559 1.864 -7.325 1.00 94.38 99 GLN A CA 1
ATOM 812 C C . GLN A 1 99 ? 3.017 0.553 -7.989 1.00 94.38 99 GLN A C 1
ATOM 814 O O . GLN A 1 99 ? 4.201 0.368 -8.267 1.00 94.38 99 GLN A O 1
ATOM 819 N N . GLY A 1 100 ? 2.091 -0.372 -8.255 1.00 94.88 100 GLY A N 1
ATOM 820 C CA . GLY A 1 100 ? 2.407 -1.686 -8.813 1.00 94.88 100 GLY A CA 1
ATOM 821 C C . GLY A 1 100 ? 2.589 -1.718 -10.331 1.00 94.88 100 GLY A C 1
ATOM 822 O O . GLY A 1 100 ? 2.994 -2.754 -10.854 1.00 94.88 100 GLY A O 1
ATOM 823 N N . ILE A 1 101 ? 2.279 -0.632 -11.048 1.00 96.19 101 ILE A N 1
ATOM 824 C CA . ILE A 1 101 ? 2.280 -0.586 -12.517 1.00 96.19 101 ILE A CA 1
ATOM 825 C C . ILE A 1 101 ? 3.054 0.641 -13.002 1.00 96.19 101 ILE A C 1
ATOM 827 O O . ILE A 1 101 ? 2.748 1.769 -12.620 1.00 96.19 101 ILE A O 1
ATOM 831 N N . ALA A 1 102 ? 4.024 0.436 -13.893 1.00 96.50 102 ALA A N 1
ATOM 832 C CA . ALA A 1 102 ? 4.738 1.521 -14.563 1.00 96.50 102 ALA A CA 1
ATOM 833 C C . ALA A 1 102 ? 5.151 1.140 -15.987 1.00 96.50 102 ALA A C 1
ATOM 835 O O . ALA A 1 102 ? 5.272 -0.037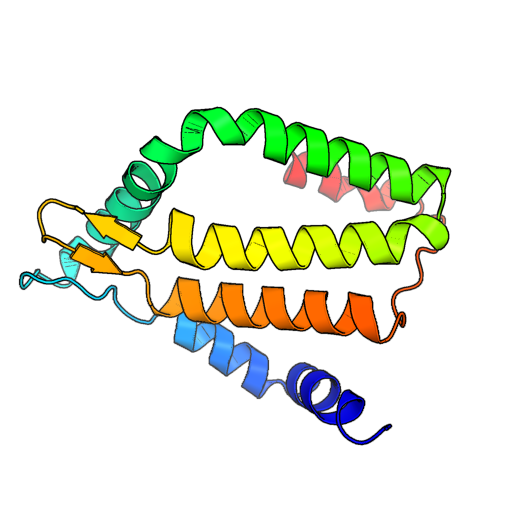 -16.326 1.00 96.50 102 ALA A O 1
ATOM 836 N N . HIS A 1 103 ? 5.415 2.152 -16.812 1.00 94.44 103 HIS A N 1
ATOM 837 C CA . HIS A 1 103 ? 6.181 1.973 -18.042 1.00 94.44 103 HIS A CA 1
ATOM 838 C C . HIS A 1 103 ? 7.661 2.211 -17.735 1.00 94.44 103 HIS A C 1
ATOM 840 O O . HIS A 1 103 ? 8.027 3.303 -17.305 1.00 94.44 103 HIS A O 1
ATOM 846 N N . THR A 1 104 ? 8.476 1.183 -17.944 1.00 93.06 104 THR A N 1
ATOM 847 C CA . THR A 1 104 ? 9.933 1.177 -17.744 1.00 93.06 104 THR A CA 1
ATOM 848 C C . THR A 1 104 ? 10.646 0.968 -19.082 1.00 93.06 104 THR A C 1
ATOM 850 O O . THR A 1 104 ? 10.004 0.815 -20.130 1.00 93.06 104 THR A O 1
ATOM 853 N N . GLU A 1 105 ? 11.976 0.880 -19.066 1.00 90.44 105 GLU A N 1
ATOM 854 C CA . GLU A 1 105 ? 12.782 0.463 -20.230 1.00 90.44 105 GLU A CA 1
ATOM 855 C C . GLU A 1 105 ? 12.298 -0.871 -20.855 1.00 90.44 105 GLU A C 1
ATOM 857 O O . GLU A 1 105 ? 12.328 -1.067 -22.083 1.00 90.44 105 GLU A O 1
ATOM 862 N N . TYR A 1 106 ? 11.737 -1.754 -20.022 1.00 91.88 106 TYR A N 1
ATOM 863 C CA . TYR A 1 106 ? 11.192 -3.070 -20.379 1.00 91.88 106 TYR A CA 1
ATOM 864 C C . TYR A 1 106 ? 9.724 -3.030 -20.845 1.00 91.88 106 TYR A C 1
ATOM 866 O O . TYR A 1 106 ? 9.082 -4.070 -21.016 1.00 91.88 106 TYR A O 1
ATOM 874 N N . GLY A 1 107 ? 9.184 -1.833 -21.095 1.00 93.19 107 GLY A N 1
ATOM 875 C CA . GLY A 1 107 ? 7.787 -1.617 -21.465 1.00 93.19 107 GLY A CA 1
ATOM 876 C C . GLY A 1 107 ? 6.866 -1.596 -20.247 1.00 93.19 107 GLY A C 1
ATOM 877 O O . GLY A 1 107 ? 7.262 -1.160 -19.166 1.00 93.19 107 GLY A O 1
ATOM 878 N N . LEU A 1 108 ? 5.618 -2.051 -20.411 1.00 95.56 108 LEU A N 1
ATOM 879 C CA . LEU A 1 108 ? 4.692 -2.171 -19.285 1.00 95.56 108 LEU A CA 1
ATOM 880 C C . LEU A 1 108 ? 5.234 -3.214 -18.306 1.00 95.56 108 LEU A C 1
ATOM 882 O O . LEU A 1 108 ? 5.376 -4.385 -18.669 1.00 95.56 108 LEU A O 1
ATOM 886 N N . SER A 1 109 ? 5.509 -2.763 -17.087 1.00 96.31 109 SER A N 1
ATOM 887 C CA . SER A 1 109 ? 6.029 -3.559 -15.985 1.00 96.31 109 SER A CA 1
ATOM 888 C C . SER A 1 109 ? 5.048 -3.551 -14.819 1.00 96.31 109 SER A C 1
ATOM 890 O O . SER A 1 109 ? 4.520 -2.503 -14.440 1.00 96.31 109 SER A O 1
ATOM 892 N N . VAL A 1 110 ? 4.786 -4.734 -14.267 1.00 96.81 110 VAL A N 1
ATOM 893 C CA . VAL A 1 110 ? 3.745 -4.982 -13.268 1.00 96.81 110 VAL A CA 1
ATOM 894 C C . VAL A 1 110 ? 4.318 -5.814 -12.124 1.00 96.81 110 VAL A C 1
ATOM 896 O O . VAL A 1 110 ? 4.751 -6.952 -12.312 1.00 96.81 110 VAL A O 1
ATOM 899 N N . LEU A 1 111 ? 4.269 -5.269 -10.911 1.00 96.06 111 LEU A N 1
ATOM 900 C CA . LEU A 1 111 ? 4.661 -5.952 -9.678 1.00 96.06 111 LEU A CA 1
ATOM 901 C C . LEU A 1 111 ? 3.504 -6.818 -9.169 1.00 96.06 111 LEU A C 1
ATOM 903 O O . LEU A 1 111 ? 2.878 -6.516 -8.155 1.00 96.06 111 LEU A O 1
ATOM 907 N N . PHE A 1 112 ? 3.195 -7.893 -9.895 1.00 94.44 112 PHE A N 1
ATOM 908 C CA . PHE A 1 112 ? 1.998 -8.705 -9.656 1.00 94.44 112 PHE A CA 1
ATOM 909 C C . PHE A 1 112 ? 1.881 -9.206 -8.207 1.00 94.44 112 PHE A C 1
ATOM 911 O O . PHE A 1 112 ? 0.833 -9.039 -7.586 1.00 94.44 112 PHE A O 1
ATOM 918 N N . GLY A 1 113 ? 2.963 -9.752 -7.641 1.00 92.31 113 GLY A N 1
ATOM 919 C CA . GLY A 1 113 ? 2.979 -10.213 -6.249 1.00 92.31 113 GLY A CA 1
ATOM 920 C C . GLY A 1 113 ? 2.652 -9.100 -5.249 1.00 92.31 113 GLY A C 1
ATOM 921 O O . GLY A 1 113 ? 1.833 -9.287 -4.351 1.00 92.31 113 GLY A O 1
ATOM 922 N N . ASN A 1 114 ? 3.220 -7.907 -5.453 1.00 93.38 114 ASN A N 1
ATOM 923 C CA . ASN A 1 114 ? 2.958 -6.738 -4.615 1.00 93.38 114 ASN A CA 1
ATOM 924 C C . ASN A 1 114 ? 1.495 -6.277 -4.716 1.00 93.38 114 ASN A C 1
ATOM 926 O O . ASN A 1 114 ? 0.859 -6.062 -3.685 1.00 93.38 114 ASN A O 1
ATOM 930 N N . ILE A 1 115 ? 0.944 -6.213 -5.933 1.00 96.12 115 ILE A N 1
ATOM 931 C CA . ILE A 1 115 ? -0.466 -5.876 -6.170 1.00 96.12 115 ILE A CA 1
ATOM 932 C C . ILE A 1 115 ? -1.367 -6.837 -5.400 1.00 96.12 115 ILE A C 1
ATOM 934 O O . ILE A 1 115 ? -2.211 -6.394 -4.628 1.00 96.12 115 ILE A O 1
ATOM 938 N N . VAL A 1 116 ? -1.175 -8.149 -5.562 1.00 95.56 116 VAL A N 1
ATOM 939 C CA . VAL A 1 116 ? -2.006 -9.159 -4.891 1.00 95.56 116 VAL A CA 1
ATOM 940 C C . VAL A 1 116 ? -1.933 -9.010 -3.371 1.00 95.56 116 VAL A C 1
ATOM 942 O O . VAL A 1 116 ? -2.975 -8.998 -2.715 1.00 95.56 116 VAL A O 1
ATOM 945 N N . CYS A 1 117 ? -0.737 -8.834 -2.805 1.00 93.69 117 CYS A N 1
ATOM 946 C CA . CYS A 1 117 ? -0.572 -8.618 -1.368 1.00 93.69 117 CYS A CA 1
ATOM 947 C C . CYS A 1 117 ? -1.316 -7.363 -0.885 1.00 93.69 117 CYS A C 1
ATOM 949 O O . CYS A 1 117 ? -2.068 -7.433 0.087 1.00 93.69 117 CYS A O 1
ATOM 951 N N . LEU A 1 118 ? -1.167 -6.231 -1.578 1.00 94.94 118 LEU A N 1
ATOM 952 C CA . LEU A 1 118 ? -1.842 -4.982 -1.214 1.00 94.94 118 LEU A CA 1
ATOM 953 C C . LEU A 1 118 ? -3.365 -5.076 -1.367 1.00 94.94 118 LEU A C 1
ATOM 955 O O . LEU A 1 118 ? -4.090 -4.540 -0.531 1.00 94.94 118 LEU A O 1
ATOM 959 N N . LEU A 1 119 ? -3.865 -5.801 -2.372 1.00 95.88 119 LEU A N 1
ATOM 960 C CA . LEU A 1 119 ? -5.296 -6.070 -2.532 1.00 95.88 119 LEU A CA 1
ATOM 961 C C . LEU A 1 119 ? -5.846 -6.910 -1.377 1.00 95.88 119 LEU A C 1
ATOM 963 O O . LEU A 1 119 ? -6.911 -6.589 -0.856 1.00 95.88 119 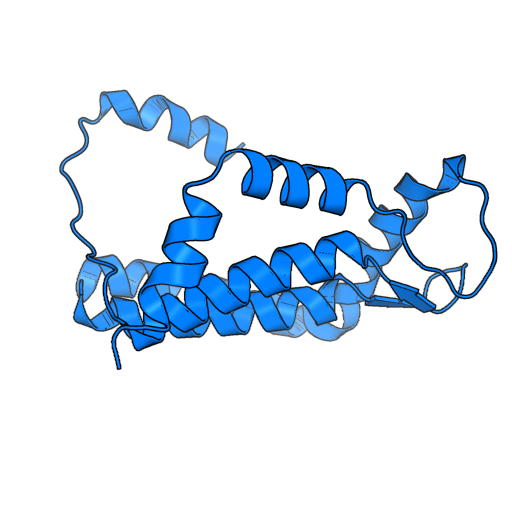LEU A O 1
ATOM 967 N N . ILE A 1 120 ? -5.131 -7.954 -0.945 1.00 93.00 120 ILE A N 1
ATOM 968 C CA . ILE A 1 120 ? -5.533 -8.768 0.213 1.00 93.00 120 ILE A CA 1
ATOM 969 C C . ILE A 1 120 ? -5.642 -7.889 1.465 1.00 93.00 120 ILE A C 1
ATOM 971 O O . ILE A 1 120 ? -6.639 -7.970 2.184 1.00 93.00 120 ILE A O 1
ATOM 975 N N . VAL A 1 121 ? -4.661 -7.009 1.697 1.00 92.62 121 VAL A N 1
ATOM 976 C CA . VAL A 1 121 ? -4.691 -6.057 2.817 1.00 92.62 121 VAL A CA 1
ATOM 977 C C . VAL A 1 121 ? -5.862 -5.077 2.675 1.00 92.62 121 VAL A C 1
ATOM 979 O O . VAL A 1 121 ? -6.625 -4.895 3.621 1.00 92.62 121 VAL A O 1
ATOM 982 N N . GLY A 1 122 ? -6.079 -4.498 1.492 1.00 94.50 122 GLY A N 1
ATOM 983 C CA . GLY A 1 122 ? -7.199 -3.590 1.228 1.00 94.50 122 GLY A CA 1
ATOM 984 C C . GLY A 1 122 ? -8.572 -4.236 1.440 1.00 94.50 122 GLY A C 1
ATOM 985 O O . GLY A 1 122 ? -9.461 -3.607 2.017 1.00 94.50 122 GLY A O 1
ATOM 986 N N . ILE A 1 123 ? -8.736 -5.506 1.047 1.00 93.12 123 ILE A N 1
ATOM 987 C CA . ILE A 1 123 ? -9.947 -6.309 1.290 1.00 93.12 123 ILE A CA 1
ATOM 988 C C . ILE A 1 123 ? -10.146 -6.553 2.785 1.00 93.12 123 ILE A C 1
ATOM 990 O O . ILE A 1 123 ? -11.274 -6.463 3.265 1.00 93.12 123 ILE A O 1
ATOM 994 N N . TYR A 1 124 ? -9.073 -6.835 3.525 1.00 90.00 124 TYR A N 1
ATOM 995 C CA . TYR A 1 124 ? -9.145 -7.005 4.973 1.00 90.00 124 TYR A CA 1
ATOM 996 C C . TYR A 1 124 ? -9.651 -5.727 5.660 1.00 90.00 124 TYR A C 1
ATOM 998 O O . TYR A 1 124 ? -10.601 -5.777 6.436 1.00 90.00 124 TYR A O 1
ATOM 1006 N N . TRP A 1 125 ? -9.110 -4.560 5.302 1.00 91.81 125 TRP A N 1
ATOM 1007 C CA . TRP A 1 125 ? -9.596 -3.279 5.830 1.00 91.81 125 TRP A CA 1
ATOM 1008 C C . TRP A 1 125 ? -11.023 -2.942 5.375 1.00 91.81 125 TRP A C 1
ATOM 1010 O O . TRP A 1 125 ? -11.810 -2.417 6.161 1.00 91.81 125 TRP A O 1
ATOM 1020 N N . ALA A 1 126 ? -11.398 -3.284 4.135 1.00 91.88 126 ALA A N 1
ATOM 1021 C CA . ALA A 1 126 ? -12.775 -3.125 3.658 1.00 91.88 126 ALA A CA 1
ATOM 1022 C C . ALA A 1 126 ? -13.746 -3.952 4.506 1.00 91.88 126 ALA A C 1
ATOM 1024 O O . ALA A 1 126 ? -14.847 -3.506 4.825 1.00 91.88 126 ALA A O 1
ATOM 1025 N N . TRP A 1 127 ? -13.332 -5.169 4.853 1.00 88.50 127 TRP A N 1
ATOM 1026 C CA . TRP A 1 127 ? -14.099 -6.071 5.692 1.00 88.50 127 TRP A CA 1
ATOM 1027 C C . TRP A 1 127 ? -14.290 -5.501 7.102 1.00 88.50 127 TRP A C 1
ATOM 1029 O O . TRP A 1 127 ? -15.426 -5.435 7.575 1.00 88.50 127 TRP A O 1
ATOM 1039 N N . GLU A 1 128 ? -13.225 -5.003 7.733 1.00 85.94 128 GLU A N 1
ATOM 1040 C CA . GLU A 1 128 ? -13.312 -4.361 9.053 1.00 85.94 128 GLU A CA 1
ATOM 1041 C C . GLU A 1 128 ? -14.251 -3.147 9.051 1.00 85.94 128 GLU A C 1
ATOM 1043 O O . GLU A 1 128 ? -15.134 -3.041 9.909 1.00 85.94 128 GLU A O 1
ATOM 1048 N N . ALA A 1 129 ? -14.188 -2.311 8.008 1.00 86.81 129 ALA A N 1
ATOM 1049 C CA . ALA A 1 129 ? -15.085 -1.166 7.850 1.00 86.81 129 ALA A CA 1
ATOM 1050 C C . ALA A 1 129 ? -16.581 -1.557 7.785 1.00 86.81 129 ALA A C 1
ATOM 1052 O O . ALA A 1 129 ? -17.457 -0.739 8.102 1.00 86.81 129 ALA A O 1
ATOM 1053 N N . LEU A 1 130 ? -16.890 -2.788 7.356 1.00 85.56 130 LEU A N 1
ATOM 1054 C CA . LEU A 1 130 ? -18.251 -3.322 7.260 1.00 85.56 130 LEU A CA 1
ATOM 1055 C C . LEU A 1 130 ? -18.716 -3.989 8.559 1.00 85.56 130 LEU A C 1
ATOM 1057 O O . LEU A 1 130 ? -19.853 -3.758 8.973 1.00 85.56 130 LEU A O 1
ATOM 1061 N N . VAL A 1 131 ? -17.872 -4.809 9.192 1.00 83.00 131 VAL A N 1
ATOM 1062 C CA . VAL A 1 131 ? -18.257 -5.602 10.377 1.00 83.00 131 VAL A CA 1
ATOM 1063 C C . VAL A 1 131 ? -18.126 -4.815 11.678 1.00 83.00 131 VAL A C 1
ATOM 1065 O O . VAL A 1 131 ? -18.864 -5.099 12.618 1.00 83.00 131 VAL A O 1
ATOM 1068 N N . ARG A 1 132 ? -17.251 -3.800 11.726 1.00 76.44 132 ARG A N 1
ATOM 1069 C CA . ARG A 1 132 ? -16.991 -2.968 12.914 1.00 76.44 132 ARG A CA 1
ATOM 1070 C C . ARG A 1 132 ? -16.541 -3.772 14.140 1.00 76.44 132 ARG A C 1
ATOM 1072 O O . ARG A 1 132 ? -17.001 -3.512 15.248 1.00 76.44 132 ARG A O 1
ATOM 1079 N N . LYS A 1 133 ? -15.670 -4.765 13.942 1.00 74.81 133 LYS A N 1
ATOM 1080 C CA . LYS A 1 133 ? -15.038 -5.494 15.056 1.00 74.81 133 LYS A CA 1
ATOM 1081 C C . LYS A 1 133 ? -13.812 -4.772 15.616 1.00 74.81 133 LYS A C 1
ATOM 1083 O O . LYS A 1 133 ? -13.386 -5.103 16.718 1.00 74.81 133 LYS A O 1
ATOM 1088 N N . ASN A 1 134 ? -13.259 -3.802 14.887 1.00 72.62 134 ASN A N 1
ATOM 1089 C CA . ASN A 1 134 ? -12.189 -2.951 15.389 1.00 72.62 134 ASN A CA 1
ATOM 1090 C C . ASN A 1 134 ? -12.680 -2.082 16.557 1.00 72.62 134 ASN A C 1
ATOM 1092 O O . ASN A 1 134 ? -13.592 -1.271 16.403 1.00 72.62 134 ASN A O 1
ATOM 1096 N N . GLU A 1 135 ? -12.022 -2.228 17.705 1.00 74.75 135 GLU A N 1
ATOM 1097 C CA . GLU A 1 135 ? -12.197 -1.388 18.890 1.00 74.75 135 GLU A CA 1
ATOM 1098 C C . GLU A 1 135 ? -10.934 -0.545 19.085 1.00 74.75 135 GLU A C 1
ATOM 1100 O O . GLU A 1 135 ? -9.820 -1.078 19.143 1.00 74.75 135 GLU A O 1
ATOM 1105 N N . PHE A 1 136 ? -11.081 0.776 19.207 1.00 73.62 136 PHE A N 1
ATOM 1106 C CA . PHE A 1 136 ? -9.954 1.664 19.471 1.00 73.62 136 PHE A CA 1
ATOM 1107 C C . PHE A 1 136 ? -9.888 1.916 20.971 1.00 73.62 136 PHE A C 1
ATOM 1109 O O . PHE A 1 136 ? -10.428 2.887 21.496 1.00 73.62 136 PHE A O 1
ATOM 1116 N N . ASN A 1 137 ? -9.204 1.013 21.672 1.00 71.00 137 ASN A N 1
ATOM 1117 C CA . ASN A 1 137 ? -8.948 1.159 23.096 1.00 71.00 137 ASN A CA 1
ATOM 1118 C C . ASN A 1 137 ? -7.478 1.558 23.309 1.00 71.00 137 ASN A C 1
ATOM 1120 O O . ASN A 1 137 ? -6.609 0.676 23.265 1.00 71.00 137 ASN A O 1
ATOM 1124 N N . PRO A 1 138 ? -7.164 2.857 23.500 1.00 65.62 138 PRO A N 1
ATOM 1125 C CA . PRO A 1 138 ? -5.811 3.303 23.805 1.00 65.62 138 PRO A CA 1
ATOM 1126 C C . PRO A 1 138 ? -5.388 2.709 25.150 1.00 65.62 138 PRO A C 1
ATOM 1128 O O . PRO A 1 138 ? -5.671 3.229 26.229 1.00 65.62 138 PRO A O 1
ATOM 1131 N N . ARG A 1 139 ? -4.736 1.548 25.083 1.00 67.69 139 ARG A N 1
ATOM 1132 C CA . ARG A 1 139 ? -4.276 0.823 26.260 1.00 67.69 139 ARG A CA 1
ATOM 1133 C C . ARG A 1 139 ? -3.135 1.623 26.879 1.00 67.69 139 ARG A C 1
ATOM 1135 O O . ARG A 1 139 ? -2.239 2.078 26.174 1.00 67.69 139 ARG A O 1
ATOM 1142 N N . ASN A 1 140 ? -3.156 1.780 28.199 1.00 66.44 140 ASN A N 1
ATOM 1143 C CA . ASN A 1 140 ? -2.123 2.512 28.926 1.00 66.44 140 ASN A CA 1
ATOM 1144 C C . ASN A 1 140 ? -0.814 1.698 28.898 1.00 66.44 140 ASN A C 1
ATOM 1146 O O . ASN A 1 140 ? -0.563 0.850 29.756 1.00 66.44 140 ASN A O 1
ATOM 1150 N N . VAL A 1 141 ? -0.019 1.865 27.838 1.00 74.50 141 VAL A N 1
ATOM 1151 C CA . VAL A 1 141 ? 1.257 1.165 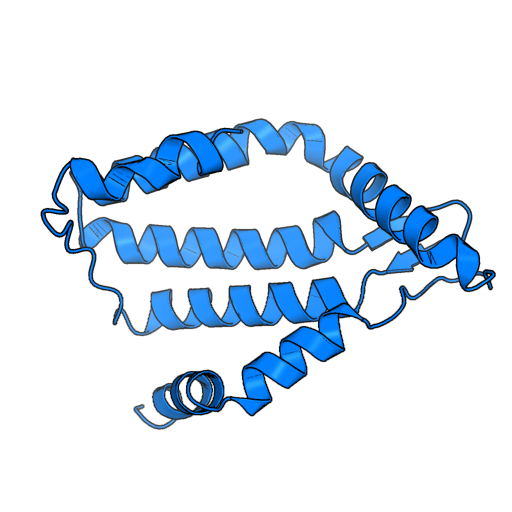27.676 1.00 74.50 141 VAL A CA 1
ATOM 1152 C C . VAL A 1 141 ? 2.312 1.892 28.521 1.00 74.50 141 VAL A C 1
ATOM 1154 O O . VAL A 1 141 ? 2.466 3.104 28.377 1.00 74.50 141 VAL A O 1
ATOM 1157 N N . PRO A 1 142 ? 3.052 1.195 29.405 1.00 80.69 142 PRO A N 1
ATOM 1158 C CA . PRO A 1 142 ? 4.078 1.825 30.232 1.00 80.69 142 PRO A CA 1
ATOM 1159 C C . PRO A 1 142 ? 5.199 2.436 29.379 1.00 80.69 142 PRO A C 1
ATOM 1161 O O . PRO A 1 142 ? 5.647 1.822 28.408 1.00 80.69 142 PRO A O 1
ATOM 1164 N N . PHE A 1 143 ? 5.686 3.614 29.789 1.00 75.62 143 PHE A N 1
ATOM 1165 C CA . PHE A 1 143 ? 6.604 4.459 29.011 1.00 75.62 143 PHE A CA 1
ATOM 1166 C C . PHE A 1 143 ? 7.890 3.735 28.542 1.00 75.62 143 PHE A C 1
ATOM 1168 O O . PHE A 1 143 ? 8.380 3.968 27.442 1.00 75.62 143 PHE A O 1
ATOM 1175 N N . TRP A 1 144 ? 8.399 2.770 29.317 1.00 80.62 144 TRP A N 1
ATOM 1176 C CA . TRP A 1 144 ? 9.593 1.987 28.958 1.00 80.62 144 TRP A CA 1
ATOM 1177 C C . TRP A 1 144 ? 9.410 1.100 27.715 1.00 80.62 144 TRP A C 1
ATOM 1179 O O . TRP A 1 144 ? 10.382 0.777 27.041 1.00 80.62 144 TRP A O 1
ATOM 1189 N N . LYS A 1 145 ? 8.176 0.707 27.363 1.00 82.38 145 LYS A N 1
ATOM 1190 C CA . LYS A 1 145 ? 7.909 -0.100 26.156 1.00 82.38 145 LYS A CA 1
ATOM 1191 C C . LYS A 1 145 ? 7.983 0.711 24.858 1.00 82.38 145 LYS A C 1
ATOM 1193 O O . LYS A 1 145 ? 7.998 0.113 23.788 1.00 82.38 145 LYS A O 1
ATOM 1198 N N . TYR A 1 146 ? 8.090 2.039 24.939 1.00 81.00 146 TYR A N 1
ATOM 1199 C CA . TYR A 1 146 ? 8.272 2.906 23.772 1.00 81.00 146 TYR A CA 1
ATOM 1200 C C . TYR A 1 146 ? 9.734 3.004 23.303 1.00 81.00 146 TYR A C 1
ATOM 1202 O O . TYR A 1 146 ? 10.027 3.789 22.407 1.00 81.00 146 TYR A O 1
ATOM 1210 N N . TRP A 1 147 ? 10.656 2.185 23.829 1.00 83.75 147 TRP A N 1
ATOM 1211 C CA . TRP A 1 147 ? 12.053 2.131 23.362 1.00 83.75 147 TRP A CA 1
ATOM 1212 C C . TRP A 1 147 ? 12.195 1.796 21.864 1.00 83.75 147 TRP A C 1
ATOM 1214 O O . TRP A 1 147 ? 13.229 2.083 21.272 1.00 83.75 147 TRP A O 1
ATOM 1224 N N . VAL A 1 148 ? 11.158 1.215 21.248 1.00 80.12 148 VAL A N 1
ATOM 1225 C CA . VAL A 1 148 ? 11.105 0.889 19.812 1.00 80.12 148 VAL A CA 1
ATOM 1226 C C . VAL A 1 148 ? 10.705 2.101 18.958 1.00 80.12 148 VAL A C 1
ATOM 1228 O O . VAL A 1 148 ? 10.939 2.109 17.756 1.00 80.12 148 VAL A O 1
ATOM 1231 N N . VAL A 1 149 ? 10.131 3.156 19.548 1.00 78.38 149 VAL A N 1
ATOM 1232 C CA . VAL A 1 149 ? 9.690 4.349 18.800 1.00 78.38 149 VAL A CA 1
ATOM 1233 C C . VAL A 1 149 ? 10.848 5.047 18.074 1.00 78.38 149 VAL A C 1
ATOM 1235 O O . VAL A 1 149 ? 10.674 5.359 16.900 1.00 78.38 149 VAL A O 1
ATOM 1238 N N . PRO A 1 150 ? 12.040 5.238 18.674 1.00 78.56 150 PRO A N 1
ATOM 1239 C CA . PRO A 1 150 ? 13.201 5.751 17.949 1.00 78.56 150 PRO A CA 1
ATOM 1240 C C . PRO A 1 150 ? 13.593 4.900 16.733 1.00 78.56 150 PRO A C 1
ATOM 1242 O O . PRO A 1 150 ? 13.942 5.458 15.702 1.00 78.56 150 PRO A O 1
ATOM 1245 N N . LEU A 1 151 ? 13.482 3.568 16.821 1.00 73.38 151 LEU A N 1
ATOM 1246 C CA . LEU A 1 151 ? 13.741 2.663 15.691 1.00 73.38 151 LEU A CA 1
ATOM 1247 C C . LEU A 1 151 ? 12.681 2.771 14.588 1.00 73.38 151 LEU A C 1
ATOM 1249 O O . LEU A 1 151 ? 12.967 2.426 13.452 1.00 73.38 151 LEU A O 1
ATOM 1253 N N . ALA A 1 152 ? 11.470 3.228 14.910 1.00 67.50 152 ALA A N 1
ATOM 1254 C CA . ALA A 1 152 ? 10.413 3.455 13.926 1.00 67.50 152 ALA A CA 1
ATOM 1255 C C . ALA A 1 152 ? 10.549 4.802 13.191 1.00 67.50 152 ALA A C 1
ATOM 1257 O O . ALA A 1 152 ? 9.878 5.009 12.183 1.00 67.50 152 ALA A O 1
ATOM 1258 N N . ILE A 1 153 ? 11.363 5.725 13.717 1.00 70.81 153 ILE A N 1
ATOM 1259 C CA . ILE A 1 153 ? 11.618 7.053 13.132 1.00 70.81 153 ILE A CA 1
ATOM 1260 C C . ILE A 1 153 ? 12.912 7.059 12.294 1.00 70.81 153 ILE A C 1
ATOM 1262 O O . ILE A 1 153 ? 13.077 7.945 11.455 1.00 70.81 153 ILE A O 1
ATOM 1266 N N . LEU A 1 154 ? 13.816 6.099 12.529 1.00 55.44 154 LEU A N 1
ATOM 1267 C CA . LEU A 1 154 ? 15.095 5.941 11.827 1.00 55.44 154 LEU A CA 1
ATOM 1268 C C . LEU A 1 154 ? 14.920 5.251 10.465 1.00 55.44 154 LEU A C 1
ATOM 1270 O O . LEU A 1 154 ? 15.596 5.693 9.511 1.00 55.44 154 LEU A O 1
#